Protein AF-A0A1Y4E736-F1 (afdb_monomer_lite)

Sequence (61 aa):
MIEIEQWGKMIIWLWSRYIKKKPIPYIDLEFHYPMWMFYLVGGILGGLILGIVLFYFTVIN

Secondary struct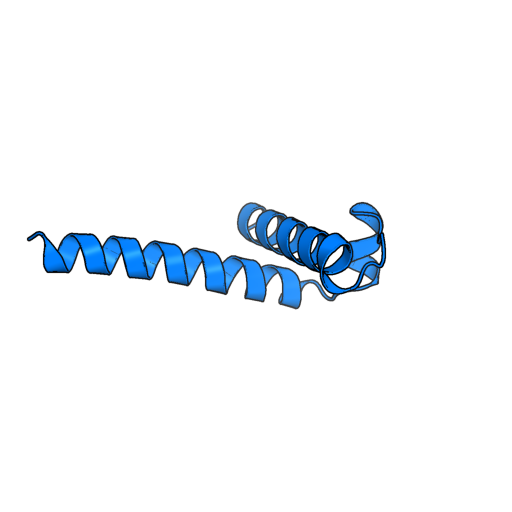ure (DSSP, 8-state):
-HHHHHHHHHHHHHHHHHTS-----TTTHHHHS-HHHHHHHHHHHHHHHHHHHHHHHHHH-

pLDDT: mean 83.3, std 7.27, range [54.12, 93.25]

Struc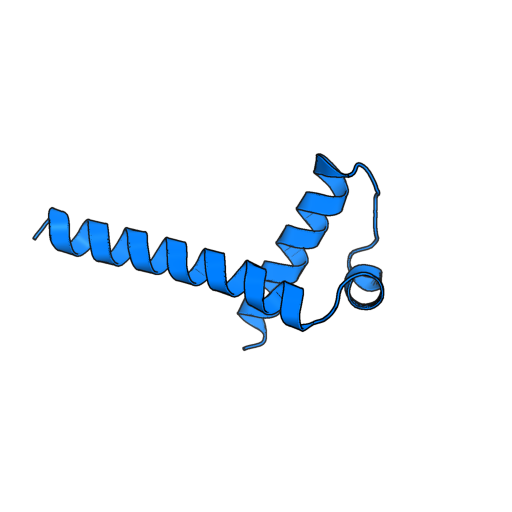ture (mmCIF, N/CA/C/O backbone):
data_AF-A0A1Y4E736-F1
#
_entry.id   AF-A0A1Y4E736-F1
#
loop_
_atom_site.group_PDB
_atom_site.id
_atom_site.type_symbol
_atom_site.label_atom_id
_atom_site.label_alt_id
_atom_site.label_comp_id
_atom_site.label_asym_id
_atom_site.label_entity_id
_atom_site.label_seq_id
_atom_site.pdbx_PDB_ins_code
_atom_site.Cartn_x
_atom_site.Cartn_y
_atom_site.Cartn_z
_atom_site.occupancy
_atom_site.B_iso_or_equiv
_atom_site.auth_seq_id
_atom_site.auth_comp_id
_atom_site.auth_asym_id
_atom_site.auth_atom_id
_atom_site.pdbx_PDB_model_num
ATOM 1 N N . MET A 1 1 ? -3.045 5.291 -16.138 1.00 54.12 1 MET A N 1
ATOM 2 C CA . MET A 1 1 ? -2.857 3.884 -15.701 1.00 54.12 1 MET A CA 1
ATOM 3 C C . MET A 1 1 ? -1.615 3.699 -14.831 1.00 54.12 1 MET A C 1
ATOM 5 O O . MET A 1 1 ? -1.731 2.990 -13.845 1.00 54.12 1 MET A O 1
ATOM 9 N N . ILE A 1 2 ? -0.492 4.375 -15.118 1.00 62.88 2 ILE A N 1
ATOM 10 C CA . ILE A 1 2 ? 0.766 4.279 -14.341 1.00 62.88 2 ILE A CA 1
ATOM 11 C C . ILE A 1 2 ? 0.607 4.721 -12.870 1.00 62.88 2 ILE A C 1
ATOM 13 O O . ILE A 1 2 ? 1.179 4.106 -11.978 1.00 62.88 2 ILE A O 1
ATOM 17 N N . GLU A 1 3 ? -0.209 5.741 -12.587 1.00 75.81 3 GLU A N 1
ATOM 18 C CA . GLU A 1 3 ? -0.360 6.265 -11.219 1.00 75.81 3 GLU A CA 1
ATOM 19 C C . GLU A 1 3 ? -0.993 5.249 -10.254 1.00 75.81 3 GLU A C 1
ATOM 21 O O . GLU A 1 3 ? -0.478 5.036 -9.162 1.00 75.81 3 GLU A O 1
ATOM 26 N N . ILE A 1 4 ? -2.073 4.568 -10.657 1.00 77.56 4 ILE A N 1
ATOM 27 C CA . ILE A 1 4 ? -2.785 3.592 -9.806 1.00 77.56 4 ILE A CA 1
ATOM 28 C C . ILE A 1 4 ? -1.868 2.423 -9.432 1.00 77.56 4 ILE A C 1
ATOM 30 O O . ILE A 1 4 ? -1.890 1.946 -8.297 1.00 77.56 4 ILE A O 1
ATOM 34 N N . GLU A 1 5 ? -1.043 1.984 -10.379 1.00 81.94 5 GLU A N 1
ATOM 35 C CA . GLU A 1 5 ? -0.055 0.933 -10.165 1.00 81.94 5 GLU A CA 1
ATOM 36 C C . GLU A 1 5 ? 1.002 1.355 -9.138 1.00 81.94 5 GLU A C 1
ATOM 38 O O . GLU A 1 5 ? 1.282 0.607 -8.203 1.00 81.94 5 GLU A O 1
ATOM 43 N N . GLN A 1 6 ? 1.532 2.578 -9.251 1.00 82.88 6 GLN A N 1
ATOM 44 C CA . GLN A 1 6 ? 2.504 3.120 -8.299 1.00 82.88 6 GLN A CA 1
ATOM 45 C C . GLN A 1 6 ? 1.915 3.259 -6.889 1.00 82.88 6 GLN A C 1
ATOM 47 O O . GLN A 1 6 ? 2.566 2.879 -5.912 1.00 82.88 6 GLN A O 1
ATOM 52 N N . TRP A 1 7 ? 0.668 3.725 -6.772 1.00 83.44 7 TRP A N 1
ATOM 53 C CA . TRP A 1 7 ? -0.044 3.780 -5.492 1.00 83.44 7 TRP A CA 1
ATOM 54 C C . TRP A 1 7 ? -0.251 2.382 -4.897 1.00 83.44 7 TRP A C 1
ATOM 56 O O . TRP A 1 7 ? 0.044 2.160 -3.721 1.00 83.44 7 TRP A O 1
ATOM 66 N N . GLY A 1 8 ? -0.676 1.409 -5.706 1.00 85.12 8 GLY A N 1
ATOM 67 C CA . GLY A 1 8 ? -0.812 0.015 -5.280 1.00 85.12 8 GLY A CA 1
ATOM 68 C C . GLY A 1 8 ? 0.513 -0.598 -4.817 1.00 85.12 8 GLY A C 1
ATOM 69 O O . GLY A 1 8 ? 0.570 -1.259 -3.775 1.00 85.12 8 GLY A O 1
ATOM 70 N N . LYS A 1 9 ? 1.599 -0.324 -5.547 1.00 86.50 9 LYS A N 1
ATOM 71 C CA . LYS A 1 9 ? 2.960 -0.771 -5.228 1.00 86.50 9 LYS A CA 1
ATOM 72 C C . LYS A 1 9 ? 3.453 -0.180 -3.909 1.00 86.50 9 LYS A C 1
ATOM 74 O O . LYS A 1 9 ? 3.953 -0.917 -3.057 1.00 86.50 9 LYS A O 1
ATOM 79 N N . MET A 1 10 ? 3.233 1.114 -3.680 1.00 86.06 10 MET A N 1
ATOM 80 C CA . MET A 1 10 ? 3.578 1.776 -2.418 1.00 86.06 10 MET A CA 1
ATOM 81 C C . MET A 1 10 ? 2.866 1.141 -1.219 1.00 86.06 10 MET A C 1
ATOM 83 O O . MET A 1 10 ? 3.471 0.929 -0.168 1.00 86.06 10 MET A O 1
ATOM 87 N N . ILE A 1 11 ? 1.601 0.768 -1.378 1.00 86.56 11 ILE A N 1
ATOM 88 C CA . ILE A 1 11 ? 0.791 0.215 -0.287 1.00 86.56 11 ILE A CA 1
ATOM 89 C C . ILE A 1 11 ? 1.168 -1.225 0.022 1.00 86.56 11 ILE A C 1
ATOM 91 O O . ILE A 1 11 ? 1.304 -1.584 1.191 1.00 86.56 11 ILE A O 1
ATOM 95 N N . ILE A 1 12 ? 1.407 -2.045 -1.001 1.00 87.12 12 ILE A N 1
ATOM 96 C CA . ILE A 1 12 ? 1.890 -3.418 -0.809 1.00 87.12 12 ILE A CA 1
ATOM 97 C C . ILE A 1 12 ? 3.290 -3.416 -0.178 1.00 87.12 12 ILE A C 1
ATOM 99 O O . ILE A 1 12 ? 3.602 -4.277 0.655 1.00 87.12 12 ILE A O 1
ATOM 103 N N . TRP A 1 13 ? 4.117 -2.423 -0.512 1.00 87.94 13 TRP A N 1
ATOM 104 C CA . TRP A 1 13 ? 5.419 -2.232 0.116 1.00 87.94 13 TRP A CA 1
ATOM 105 C C . TRP A 1 13 ? 5.289 -1.866 1.598 1.00 87.94 13 TRP A C 1
ATOM 107 O O . TRP A 1 13 ? 5.886 -2.533 2.447 1.00 87.94 13 TRP A O 1
ATOM 117 N N . LEU A 1 14 ? 4.454 -0.872 1.925 1.00 87.25 14 LEU A N 1
ATOM 118 C CA . LEU A 1 14 ? 4.141 -0.502 3.308 1.00 87.25 14 LEU A CA 1
ATOM 119 C C . LEU A 1 14 ? 3.599 -1.709 4.084 1.00 87.25 14 LEU A C 1
ATOM 121 O O . LEU A 1 14 ? 4.094 -2.027 5.163 1.00 87.25 14 LEU A O 1
ATOM 125 N N . TRP A 1 15 ? 2.651 -2.448 3.513 1.00 85.31 15 TRP A N 1
ATOM 126 C CA . TRP A 1 15 ? 2.093 -3.653 4.123 1.00 85.31 15 TRP A CA 1
ATOM 127 C C . TRP A 1 15 ? 3.169 -4.707 4.413 1.00 85.31 15 TRP A C 1
ATOM 129 O O . TRP A 1 15 ? 3.239 -5.264 5.510 1.00 85.31 15 TRP A O 1
ATOM 139 N N . SER A 1 16 ? 4.058 -4.961 3.452 1.00 85.06 16 SER A N 1
ATOM 140 C CA . SER A 1 16 ? 5.141 -5.936 3.613 1.00 85.06 16 SER A CA 1
ATOM 141 C C . SER A 1 16 ? 6.133 -5.515 4.704 1.00 85.06 16 SER A C 1
ATOM 143 O O . SER A 1 16 ? 6.551 -6.346 5.518 1.00 85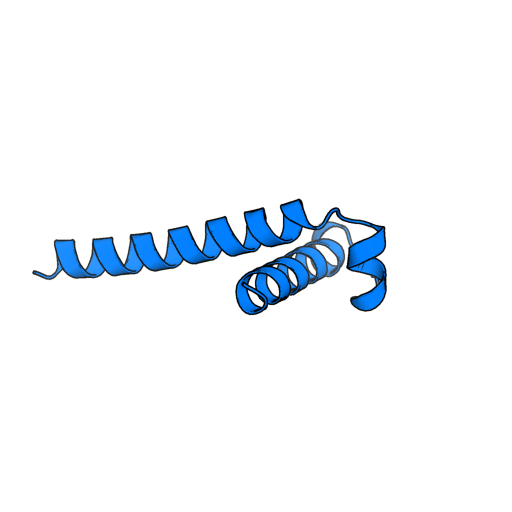.06 16 SER A O 1
ATOM 145 N N . ARG A 1 17 ? 6.436 -4.214 4.784 1.00 84.75 17 ARG A N 1
ATOM 146 C CA . ARG A 1 17 ? 7.350 -3.641 5.774 1.00 84.75 17 ARG A CA 1
ATOM 147 C C . ARG A 1 17 ? 6.763 -3.614 7.186 1.00 84.75 17 ARG A C 1
ATOM 149 O O . ARG A 1 17 ? 7.452 -4.004 8.123 1.00 84.75 17 ARG A O 1
ATOM 156 N N . TYR A 1 18 ? 5.520 -3.166 7.344 1.00 84.12 18 TYR A N 1
ATOM 157 C CA . TYR A 1 18 ? 4.916 -2.922 8.658 1.00 84.12 18 TYR A CA 1
ATOM 158 C C . TYR A 1 18 ? 4.162 -4.135 9.215 1.00 84.12 18 TYR A C 1
ATOM 160 O O . TYR A 1 18 ? 4.316 -4.449 10.393 1.00 84.12 18 TYR A O 1
ATOM 168 N N . ILE A 1 19 ? 3.391 -4.847 8.386 1.00 83.88 19 ILE A N 1
ATOM 169 C CA . ILE A 1 19 ? 2.574 -5.987 8.836 1.00 83.88 19 ILE A CA 1
ATOM 170 C C . ILE A 1 19 ? 3.390 -7.273 8.801 1.00 83.88 19 ILE A C 1
ATOM 172 O O . ILE A 1 19 ? 3.523 -7.961 9.811 1.00 83.88 19 ILE A O 1
ATOM 176 N N . LYS A 1 20 ? 3.978 -7.598 7.643 1.00 80.00 20 LYS A N 1
ATOM 177 C CA . LYS A 1 20 ? 4.757 -8.838 7.500 1.00 80.00 20 LYS A CA 1
ATOM 178 C C . LYS A 1 20 ? 6.151 -8.744 8.122 1.00 80.00 20 LYS A C 1
ATOM 180 O O . LYS A 1 20 ? 6.814 -9.772 8.228 1.00 80.00 20 LYS A O 1
ATOM 185 N N . LYS A 1 21 ? 6.602 -7.538 8.503 1.00 81.69 21 LYS A N 1
ATOM 186 C CA . LYS A 1 21 ? 7.962 -7.248 8.999 1.00 81.69 21 LYS A CA 1
ATOM 187 C C . LYS A 1 21 ? 9.062 -7.833 8.103 1.00 81.69 21 LYS A C 1
ATOM 189 O O . LYS A 1 21 ? 10.156 -8.138 8.569 1.00 81.69 21 LYS A O 1
ATOM 194 N N . LYS A 1 22 ? 8.768 -7.996 6.809 1.00 78.38 22 LYS A N 1
ATOM 195 C CA . LYS A 1 22 ? 9.720 -8.436 5.792 1.00 78.38 22 LYS A CA 1
ATOM 196 C C . LYS A 1 22 ? 10.111 -7.199 4.994 1.00 78.38 22 LYS A C 1
ATOM 198 O O . LYS A 1 22 ? 9.293 -6.720 4.206 1.00 78.38 22 LYS A O 1
ATOM 203 N N . PRO A 1 23 ? 11.311 -6.641 5.213 1.00 71.50 23 PRO A N 1
ATOM 204 C CA . PRO A 1 23 ? 11.775 -5.497 4.447 1.00 71.50 23 PRO A CA 1
ATOM 205 C C . PRO A 1 23 ? 12.106 -5.959 3.023 1.00 71.50 23 PRO A C 1
ATOM 207 O O . PRO A 1 23 ? 13.232 -6.341 2.727 1.00 71.50 23 PRO A O 1
ATOM 210 N N . ILE A 1 24 ? 11.093 -5.970 2.157 1.00 80.00 24 ILE A N 1
ATOM 211 C CA . ILE A 1 24 ? 11.254 -6.227 0.725 1.00 80.00 24 ILE A CA 1
ATOM 212 C C . ILE A 1 24 ? 11.619 -4.888 0.065 1.00 80.00 24 ILE A C 1
ATOM 214 O O . ILE A 1 24 ? 10.922 -3.891 0.301 1.00 80.00 24 ILE A O 1
ATOM 218 N N . PRO A 1 25 ? 12.699 -4.818 -0.728 1.00 80.50 25 PRO A N 1
ATOM 219 C CA . PRO A 1 25 ? 13.035 -3.617 -1.482 1.00 80.50 25 PRO A CA 1
ATOM 220 C C . PRO A 1 25 ? 11.900 -3.233 -2.435 1.00 80.50 25 PRO A C 1
ATOM 222 O O . PRO A 1 25 ? 11.247 -4.092 -3.021 1.00 80.50 25 PRO A O 1
ATOM 225 N N . TYR A 1 26 ? 11.658 -1.933 -2.611 1.00 77.12 26 TYR A N 1
ATOM 226 C CA . TYR A 1 26 ? 10.579 -1.445 -3.482 1.00 77.12 26 TYR A CA 1
ATOM 227 C C . TYR A 1 26 ? 10.742 -1.912 -4.940 1.00 77.12 26 TYR A C 1
ATOM 229 O O . TYR A 1 26 ? 9.758 -2.151 -5.634 1.00 77.12 26 TYR A O 1
ATOM 237 N N . ILE A 1 27 ? 11.986 -2.080 -5.391 1.00 76.81 27 ILE A N 1
ATOM 238 C CA . ILE A 1 27 ? 12.333 -2.566 -6.732 1.00 76.81 27 ILE A CA 1
ATOM 239 C C . ILE A 1 27 ? 11.990 -4.057 -6.874 1.00 76.81 27 ILE A C 1
A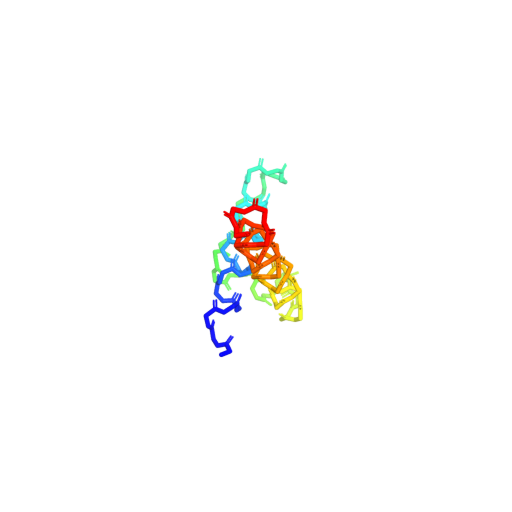TOM 241 O O . ILE A 1 27 ? 11.389 -4.450 -7.867 1.00 76.81 27 ILE A O 1
ATOM 245 N N . ASP A 1 28 ? 12.245 -4.859 -5.836 1.00 80.62 28 ASP A N 1
ATOM 246 C CA . ASP A 1 28 ? 11.990 -6.308 -5.835 1.00 80.62 28 ASP A CA 1
ATOM 247 C C . ASP A 1 28 ? 10.517 -6.685 -5.626 1.00 80.62 28 ASP A C 1
ATOM 249 O O . ASP A 1 28 ? 10.142 -7.862 -5.663 1.00 80.62 28 ASP A O 1
ATOM 253 N N . LEU A 1 29 ? 9.662 -5.689 -5.397 1.00 80.31 29 LEU A N 1
ATOM 254 C CA . LEU A 1 29 ? 8.243 -5.898 -5.147 1.00 80.31 29 LEU A CA 1
ATOM 255 C C . LEU A 1 29 ? 7.515 -6.450 -6.382 1.00 80.31 29 LEU A C 1
ATOM 257 O O . LEU A 1 29 ? 6.618 -7.272 -6.223 1.00 80.31 29 LEU A O 1
ATOM 261 N N . GLU A 1 30 ? 7.933 -6.047 -7.586 1.00 78.31 30 GLU A N 1
ATOM 262 C CA . GLU A 1 30 ? 7.389 -6.539 -8.867 1.00 78.31 30 GLU A CA 1
ATOM 263 C C . GLU A 1 30 ? 7.723 -8.014 -9.125 1.00 78.31 30 GLU A C 1
ATOM 265 O O . GLU A 1 30 ? 6.976 -8.706 -9.810 1.00 78.31 30 GLU A O 1
ATOM 270 N N . PHE A 1 31 ? 8.808 -8.522 -8.533 1.00 77.69 31 PHE A N 1
ATOM 271 C CA . PHE A 1 31 ? 9.178 -9.936 -8.616 1.00 77.69 31 PHE A CA 1
ATOM 272 C C . PHE A 1 31 ? 8.434 -10.800 -7.592 1.00 77.69 31 PHE A C 1
ATOM 274 O O . PHE A 1 31 ? 8.264 -11.999 -7.798 1.00 77.69 31 PHE A O 1
ATOM 281 N N . HIS A 1 32 ? 7.992 -10.202 -6.481 1.00 80.50 32 HIS A N 1
ATOM 282 C CA . HIS A 1 32 ? 7.285 -10.906 -5.408 1.00 80.50 32 HIS A CA 1
ATOM 283 C C . HIS A 1 32 ? 5.763 -10.885 -5.553 1.00 80.50 32 HIS A C 1
ATOM 285 O O . HIS A 1 32 ? 5.099 -11.808 -5.077 1.00 80.50 32 HIS A O 1
ATOM 291 N N . TYR A 1 33 ? 5.204 -9.838 -6.160 1.00 80.00 33 TYR A N 1
ATOM 292 C CA . TYR A 1 33 ? 3.765 -9.669 -6.310 1.00 80.00 33 TYR A CA 1
ATOM 293 C C . TYR A 1 33 ? 3.403 -9.401 -7.770 1.00 80.00 33 TYR A C 1
ATOM 295 O O . TYR A 1 33 ? 4.049 -8.587 -8.428 1.00 80.00 33 TYR A O 1
ATOM 303 N N . PRO A 1 34 ? 2.354 -10.059 -8.287 1.00 84.88 34 PRO A N 1
ATOM 304 C CA . PRO A 1 34 ? 1.975 -9.908 -9.678 1.00 84.88 34 PRO A CA 1
ATOM 305 C C . PRO A 1 34 ? 1.342 -8.535 -9.934 1.00 84.88 34 PRO A C 1
ATOM 307 O O . PRO A 1 34 ? 0.607 -8.007 -9.099 1.00 84.88 34 PRO A O 1
ATOM 310 N N . MET A 1 35 ? 1.569 -8.000 -11.136 1.00 82.88 35 MET A N 1
ATOM 311 C CA . MET A 1 35 ? 1.143 -6.660 -11.565 1.00 82.88 35 MET A CA 1
ATOM 312 C C . MET A 1 35 ? -0.339 -6.356 -11.277 1.00 82.88 35 MET A C 1
ATOM 314 O O . MET A 1 35 ? -0.689 -5.276 -10.803 1.00 82.88 35 MET A O 1
ATOM 318 N N . TRP A 1 36 ? -1.225 -7.335 -11.504 1.00 82.62 36 TRP A N 1
ATOM 319 C CA . TRP A 1 36 ? -2.668 -7.199 -11.264 1.00 82.62 36 TRP A CA 1
ATOM 320 C C . TRP A 1 36 ? -3.007 -6.893 -9.800 1.00 82.62 36 TRP A C 1
ATOM 322 O O . TRP A 1 36 ? -4.004 -6.228 -9.525 1.00 82.62 36 TRP A O 1
ATOM 332 N N . MET A 1 37 ? -2.169 -7.331 -8.860 1.00 84.62 37 MET A N 1
ATOM 333 C CA . MET A 1 37 ? -2.371 -7.109 -7.433 1.00 84.62 37 MET A CA 1
ATOM 334 C C . MET A 1 37 ? -2.149 -5.636 -7.065 1.00 84.62 37 MET A C 1
ATOM 336 O O . MET A 1 37 ? -2.885 -5.099 -6.238 1.00 84.62 37 MET A O 1
ATOM 340 N N . PHE A 1 38 ? -1.212 -4.949 -7.732 1.00 85.06 38 PHE A N 1
ATOM 341 C CA . PHE A 1 38 ? -1.024 -3.503 -7.576 1.00 85.06 38 PHE A CA 1
ATOM 342 C C . PHE A 1 38 ? -2.238 -2.727 -8.090 1.00 85.06 38 PHE A C 1
ATOM 344 O O . PHE A 1 38 ? -2.761 -1.869 -7.380 1.00 85.06 38 PHE A O 1
ATOM 351 N N . TYR A 1 39 ? -2.748 -3.080 -9.272 1.00 85.50 39 TYR A N 1
ATOM 352 C CA . TYR A 1 39 ? -3.955 -2.460 -9.825 1.00 85.50 39 TYR A CA 1
ATOM 353 C C . TYR A 1 39 ? -5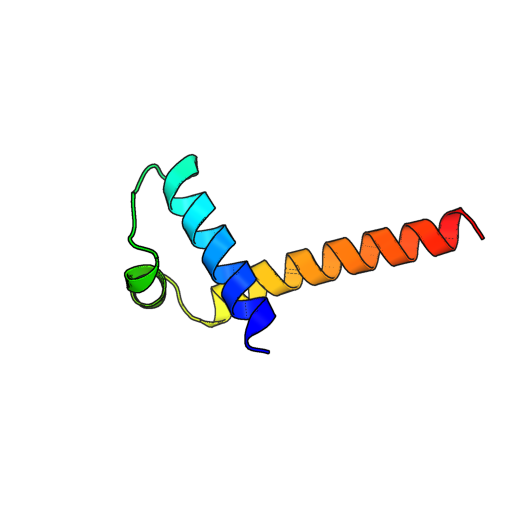.194 -2.693 -8.962 1.00 85.50 39 TYR A C 1
ATOM 355 O O . TYR A 1 39 ? -6.000 -1.781 -8.800 1.00 85.50 39 TYR A O 1
ATOM 363 N N . LEU A 1 40 ? -5.336 -3.882 -8.374 1.00 88.12 40 LEU A N 1
ATOM 364 C CA . LEU A 1 40 ? -6.459 -4.204 -7.498 1.00 88.12 40 LEU A CA 1
ATOM 365 C C . LEU A 1 40 ? -6.425 -3.362 -6.216 1.00 88.12 40 LEU A C 1
ATOM 367 O O . LEU A 1 40 ? -7.434 -2.764 -5.850 1.00 88.12 40 LEU A O 1
ATOM 371 N N . VAL A 1 41 ? -5.262 -3.251 -5.565 1.00 88.44 41 VAL A N 1
ATOM 372 C CA . VAL A 1 41 ? -5.110 -2.444 -4.341 1.00 88.44 41 VAL A CA 1
ATOM 373 C C . VAL A 1 41 ? -5.293 -0.953 -4.628 1.00 88.44 41 VAL A C 1
ATOM 375 O O . VAL A 1 41 ? -6.038 -0.279 -3.914 1.00 88.44 41 VAL A O 1
ATOM 378 N N . GLY A 1 42 ? -4.665 -0.440 -5.690 1.00 87.06 42 GLY A N 1
ATOM 379 C CA . GLY A 1 42 ? -4.841 0.951 -6.108 1.00 87.06 42 GLY A CA 1
ATOM 380 C C . GLY A 1 42 ? -6.286 1.256 -6.522 1.00 87.06 42 GLY A C 1
ATOM 381 O O . GLY A 1 42 ? -6.819 2.309 -6.178 1.00 87.06 42 GLY A O 1
ATOM 382 N N . GLY A 1 43 ? -6.949 0.313 -7.196 1.00 88.62 43 GLY A N 1
ATOM 383 C CA . GLY A 1 43 ? -8.339 0.426 -7.632 1.00 88.62 43 GLY A CA 1
ATOM 384 C C . GLY A 1 43 ? -9.339 0.446 -6.477 1.00 88.62 43 GLY A C 1
ATOM 385 O O . GLY A 1 43 ? -10.236 1.286 -6.480 1.00 88.62 43 GLY A O 1
ATOM 386 N N . ILE A 1 44 ? -9.168 -0.408 -5.460 1.00 89.62 44 ILE A N 1
ATOM 387 C CA . ILE A 1 44 ? -10.017 -0.394 -4.254 1.00 89.62 44 ILE A CA 1
ATOM 388 C C . ILE A 1 44 ? -9.921 0.958 -3.547 1.00 89.62 44 ILE A C 1
ATOM 390 O O . ILE A 1 44 ? -10.941 1.511 -3.147 1.00 89.62 44 ILE A O 1
ATOM 394 N N . LEU A 1 45 ? -8.717 1.517 -3.423 1.00 87.12 45 LEU A N 1
ATOM 395 C CA . LEU A 1 45 ? -8.530 2.829 -2.807 1.00 87.12 45 LEU A CA 1
ATOM 396 C C . LEU A 1 45 ? -9.119 3.966 -3.627 1.00 87.12 45 LEU A C 1
ATOM 398 O O . LEU A 1 45 ? -9.813 4.811 -3.067 1.00 87.12 45 LEU A O 1
ATOM 402 N N . GLY A 1 46 ? -8.893 3.966 -4.942 1.00 88.06 46 GLY A N 1
ATOM 403 C CA . GLY A 1 46 ? -9.524 4.930 -5.840 1.00 88.06 46 GLY A CA 1
ATOM 404 C C . GLY A 1 46 ? -11.049 4.862 -5.750 1.00 88.06 46 GLY A C 1
ATOM 405 O O . GLY A 1 46 ? -11.704 5.889 -5.591 1.00 88.06 46 GLY A O 1
ATOM 406 N N . GLY A 1 47 ? -11.612 3.652 -5.757 1.00 90.44 47 GLY A N 1
ATOM 407 C CA . GLY A 1 47 ? -13.045 3.417 -5.595 1.00 90.44 47 GLY A CA 1
ATOM 408 C C . GLY A 1 47 ? -13.581 3.865 -4.235 1.00 90.44 47 GLY A C 1
ATOM 409 O O . GLY A 1 47 ? -14.644 4.475 -4.179 1.00 90.44 47 GLY A O 1
ATOM 410 N N . LEU A 1 48 ? -12.841 3.630 -3.149 1.00 91.62 48 LEU A N 1
ATOM 411 C CA . LEU A 1 48 ? -13.220 4.066 -1.804 1.00 91.62 48 LEU A CA 1
ATOM 412 C C . LEU A 1 48 ? -13.245 5.597 -1.699 1.00 91.62 48 LEU A C 1
ATOM 414 O O . LEU A 1 48 ? -14.214 6.157 -1.196 1.00 91.62 48 LEU A O 1
ATOM 418 N N . ILE A 1 49 ? -12.212 6.275 -2.208 1.00 89.88 49 ILE A N 1
ATOM 419 C CA . ILE A 1 49 ? -12.139 7.743 -2.222 1.00 89.88 49 ILE A CA 1
ATOM 420 C C . ILE A 1 49 ? -13.294 8.314 -3.045 1.00 89.88 49 ILE A C 1
ATOM 422 O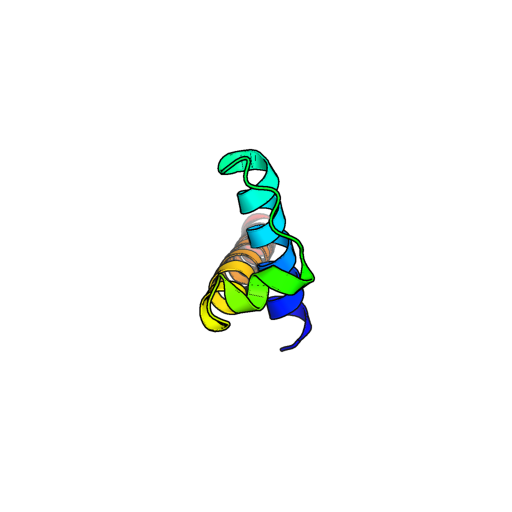 O . ILE A 1 49 ? -14.012 9.185 -2.560 1.00 89.88 49 ILE A O 1
ATOM 426 N N . LEU A 1 50 ? -13.518 7.794 -4.256 1.00 91.06 50 LEU A N 1
ATOM 427 C CA . LEU A 1 50 ? -14.637 8.214 -5.101 1.00 91.06 50 LEU A CA 1
ATOM 428 C C . LEU A 1 50 ? -15.985 7.967 -4.420 1.00 91.06 50 LEU A C 1
ATOM 430 O O . LEU A 1 50 ? -16.842 8.844 -4.445 1.00 91.06 50 LEU A O 1
ATOM 434 N N . GLY A 1 51 ? -16.160 6.815 -3.770 1.00 92.25 51 GLY A N 1
ATOM 435 C CA . GLY A 1 51 ? -17.367 6.488 -3.016 1.00 92.25 51 GLY A CA 1
ATOM 436 C C . GLY A 1 51 ? -17.623 7.467 -1.871 1.00 92.25 51 GLY A C 1
ATOM 437 O O . GLY A 1 51 ? -18.743 7.944 -1.727 1.00 92.25 51 GLY A O 1
ATOM 438 N N . ILE A 1 52 ? -16.590 7.824 -1.101 1.00 91.12 52 ILE A N 1
ATOM 439 C CA . ILE A 1 52 ? -16.692 8.811 -0.015 1.00 91.12 52 ILE A CA 1
ATOM 440 C C . ILE A 1 52 ? -17.017 10.200 -0.567 1.00 91.12 52 ILE A C 1
ATOM 442 O O . ILE A 1 52 ? -17.875 10.882 -0.014 1.00 91.12 52 ILE A O 1
ATOM 446 N N . VAL A 1 53 ? -16.363 10.619 -1.653 1.00 93.25 53 VAL A N 1
ATOM 447 C CA . VAL A 1 53 ? -16.617 11.918 -2.292 1.00 93.25 53 VAL A CA 1
ATOM 448 C C . VAL A 1 53 ? -18.056 11.991 -2.793 1.00 93.25 53 VAL A C 1
ATOM 450 O O . VAL A 1 53 ? -18.763 12.942 -2.471 1.00 93.25 53 VAL A O 1
ATOM 453 N N . LEU A 1 54 ? -18.517 10.976 -3.528 1.00 91.75 54 LEU A N 1
ATOM 454 C CA . LEU A 1 54 ? -19.896 10.908 -4.010 1.00 91.75 54 LEU A CA 1
ATOM 455 C C . LEU A 1 54 ? -20.886 10.903 -2.846 1.00 91.75 54 LEU A C 1
ATOM 457 O O . LEU A 1 54 ? -21.834 11.680 -2.865 1.00 91.75 54 LEU A O 1
ATOM 461 N N . PHE A 1 55 ? -20.631 10.100 -1.812 1.00 91.38 55 PHE A N 1
ATOM 462 C CA . PHE A 1 55 ? -21.466 10.057 -0.616 1.00 91.38 55 PHE A CA 1
ATOM 463 C C . PHE A 1 55 ? -21.554 11.428 0.067 1.00 91.38 55 PHE A C 1
ATOM 465 O O . PHE A 1 55 ? -22.649 11.898 0.363 1.00 91.38 55 PHE A O 1
ATOM 472 N N . TYR A 1 56 ? -20.421 12.107 0.251 1.00 90.31 56 TYR A N 1
ATOM 473 C CA . TYR A 1 56 ? -20.361 13.451 0.825 1.00 90.31 56 TYR A CA 1
ATOM 474 C C . TYR A 1 56 ? -21.197 14.449 0.016 1.00 90.31 56 TYR A C 1
ATOM 476 O O . TYR A 1 56 ? -22.024 15.154 0.589 1.00 90.31 56 TYR A O 1
ATOM 484 N N . PHE A 1 57 ? -21.054 14.454 -1.312 1.00 87.31 57 PHE A N 1
ATOM 485 C CA . PHE A 1 57 ? -21.866 15.299 -2.191 1.00 87.31 57 PHE A CA 1
ATOM 486 C C . PHE A 1 57 ? -23.361 14.967 -2.121 1.00 87.31 57 PHE A C 1
ATOM 488 O O . PHE A 1 57 ? -24.172 15.885 -2.120 1.00 87.31 57 PHE A O 1
ATOM 495 N N . THR A 1 58 ? -23.738 13.689 -2.035 1.00 85.50 58 THR A N 1
ATOM 496 C CA . THR A 1 58 ? -25.151 13.276 -1.934 1.00 85.50 58 THR A CA 1
ATOM 497 C C . THR A 1 58 ? -25.785 13.519 -0.567 1.00 85.50 58 THR A C 1
ATOM 499 O O . THR A 1 58 ? -27.002 13.522 -0.471 1.00 85.50 58 THR A O 1
ATOM 502 N N . VAL A 1 59 ? -24.985 13.647 0.495 1.00 81.44 59 VAL A N 1
ATOM 503 C CA . VAL A 1 59 ? -25.479 13.868 1.866 1.00 81.44 59 VAL A CA 1
ATOM 504 C C . VAL A 1 59 ? -25.564 15.356 2.202 1.00 81.44 59 VAL A C 1
ATOM 506 O O . VAL A 1 59 ? -26.377 15.749 3.033 1.00 81.44 59 VAL A O 1
ATOM 509 N N . ILE A 1 60 ? -24.707 16.180 1.596 1.00 79.38 60 ILE A N 1
ATOM 510 C CA . ILE A 1 60 ? -24.665 17.631 1.837 1.00 79.38 60 ILE A CA 1
ATOM 511 C C . ILE A 1 60 ? -25.575 18.425 0.899 1.00 79.38 60 ILE A C 1
ATOM 513 O O . ILE A 1 60 ? -25.959 19.539 1.252 1.00 79.38 60 ILE A O 1
ATOM 517 N N . ASN A 1 61 ? -25.906 17.876 -0.268 1.00 60.22 61 ASN A N 1
ATOM 518 C CA . ASN A 1 61 ? -26.872 18.448 -1.207 1.00 60.22 61 ASN A CA 1
ATOM 519 C C . ASN A 1 61 ? -28.264 17.854 -0.979 1.00 60.22 61 ASN A C 1
ATOM 521 O O . ASN A 1 61 ? -29.253 18.605 -1.116 1.00 60.22 61 ASN A O 1
#

Foldseek 3Di:
DVVQLVQLLVVVQVCCCPVVVHNDDSVCSCVVDPSVSSNVSSVVVVVVVVVVVVVVVVVVD

Radius of gyration: 14.39 Å; chains: 1; bounding box: 40×29×25 Å